Protein AF-A0A7Y0K570-F1 (afdb_monomer_lite)

Radius of gyration: 15.13 Å; chains: 1; bounding box: 33×29×42 Å

InterPro domains:
  IPR015300 DNA-binding pseudobarrel domain superfamily [G3DSA:2.40.330.10] (2-146)
  IPR015300 DNA-binding pseudobarrel domain superfamily [SSF101936] (12-141)
  IPR023372 Restriction endonuclease, type II, EcoRII, N-terminal [PF09217] (21-139)

pLDDT: mean 89.21, std 15.17, range [33.12, 98.69]

Organism: NCBI:txid2729105

Sequence (152 aa):
MQQNESEKLTNAIEAAKSIGRFYCKFISANDVDLTGAHQVGLYIAKQAWNIFFEEKGVKGENKDKYIKVHLDGYYPYESRVIYYGRGTRNEYRITRFWTNSPFEKAEQVGNLIIFMPMDQENFKVYILDTEDEIEKFIDSFSLSLIVLSKLL

Secondary structure (DSSP, 8-state):
-TTTHHHHHHHHHHHHHHH---EEEEPPTTTTT-S--S--SEEE-GGGHHHH-SS---TTSEEEEEEEEE-TTS--EEEEEEEE-STT--EEEEESHHHHSSS-GGGGTT-EEEEEESSSSEEEEEEE-SHHHHHHHHHHTT--HHHHHTT-

Structure (mmCIF, N/CA/C/O backbone):
data_AF-A0A7Y0K570-F1
#
_entry.id   AF-A0A7Y0K570-F1
#
loop_
_atom_site.group_PDB
_atom_site.id
_atom_site.type_symbol
_atom_site.label_atom_id
_atom_site.label_alt_id
_atom_site.label_comp_id
_atom_site.label_asym_id
_atom_site.label_entity_id
_atom_site.label_seq_id
_atom_site.pdbx_PDB_ins_code
_atom_site.Cartn_x
_atom_site.Cartn_y
_atom_site.Cartn_z
_atom_site.occupancy
_atom_site.B_iso_or_equiv
_atom_site.auth_seq_id
_atom_site.auth_comp_id
_atom_site.auth_asym_id
_atom_site.auth_atom_id
_atom_site.pdbx_PDB_model_num
ATOM 1 N N . MET A 1 1 ? -12.408 12.815 21.766 1.00 45.78 1 MET A N 1
ATOM 2 C CA . MET A 1 1 ? -11.329 12.382 20.852 1.00 45.78 1 MET A CA 1
ATOM 3 C C . MET A 1 1 ? -11.108 10.871 20.862 1.00 45.78 1 MET A C 1
ATOM 5 O O . MET A 1 1 ? -10.875 10.340 19.796 1.00 45.78 1 MET A O 1
ATOM 9 N N . GLN A 1 2 ? -11.311 10.161 21.980 1.00 43.31 2 GLN A N 1
ATOM 10 C CA . GLN A 1 2 ? -11.134 8.695 22.068 1.00 43.31 2 GLN A CA 1
ATOM 11 C C . GLN A 1 2 ? -12.145 7.823 21.285 1.00 43.31 2 GLN A C 1
ATOM 13 O O . GLN A 1 2 ? -11.960 6.617 21.186 1.00 43.31 2 GLN A O 1
ATOM 18 N N . GLN A 1 3 ? -13.229 8.389 20.740 1.00 44.31 3 GLN A N 1
ATOM 19 C CA . GLN A 1 3 ? -14.312 7.588 20.147 1.00 44.31 3 GLN A CA 1
ATOM 20 C C . GLN A 1 3 ? -14.020 7.104 18.711 1.00 44.31 3 GLN A C 1
ATOM 22 O O . GLN A 1 3 ? -14.608 6.114 18.297 1.00 44.31 3 GLN A O 1
ATOM 27 N N . ASN A 1 4 ? -13.094 7.747 17.981 1.00 55.22 4 ASN A N 1
ATOM 28 C CA . ASN A 1 4 ? -12.792 7.417 16.575 1.00 55.22 4 ASN A CA 1
ATOM 29 C C . ASN A 1 4 ? -11.617 6.434 16.393 1.00 55.22 4 ASN A C 1
ATOM 31 O O . ASN A 1 4 ? -11.551 5.754 15.372 1.00 55.22 4 ASN A O 1
ATOM 35 N N . GLU A 1 5 ? -10.696 6.344 17.358 1.00 57.09 5 GLU A N 1
ATOM 36 C CA . GLU A 1 5 ? -9.481 5.506 17.270 1.00 57.09 5 GLU A CA 1
ATOM 37 C C . GLU A 1 5 ? -9.845 4.009 17.280 1.00 57.09 5 GLU A C 1
ATOM 39 O O . GLU A 1 5 ? -9.443 3.235 16.415 1.00 57.09 5 GLU A O 1
ATOM 44 N N . SER A 1 6 ? -10.757 3.602 18.169 1.00 71.19 6 SER A N 1
ATOM 45 C CA . SER A 1 6 ? -11.239 2.215 18.199 1.00 71.19 6 SER A CA 1
ATOM 46 C C . SER A 1 6 ? -12.036 1.823 16.946 1.00 71.19 6 SER A C 1
ATOM 48 O O . SER A 1 6 ? -12.072 0.641 16.595 1.00 71.19 6 SER A O 1
ATOM 50 N N . GLU A 1 7 ? -12.694 2.775 16.278 1.00 89.38 7 GLU A N 1
ATOM 51 C CA . GLU A 1 7 ? -13.550 2.494 15.120 1.00 89.38 7 GLU A CA 1
ATOM 52 C C . GLU A 1 7 ? -12.715 2.202 13.868 1.00 89.38 7 GLU A C 1
ATOM 54 O O . GLU A 1 7 ? -12.964 1.208 13.186 1.00 89.38 7 GLU A O 1
ATOM 59 N N . LYS A 1 8 ? -11.664 2.995 13.611 1.00 93.62 8 LYS A N 1
ATOM 60 C CA . LYS A 1 8 ? -10.747 2.796 12.475 1.00 93.62 8 LYS A CA 1
ATOM 61 C C . LYS A 1 8 ? -10.127 1.396 12.484 1.00 93.62 8 LYS A C 1
ATOM 63 O O . LYS A 1 8 ? -10.162 0.704 11.465 1.00 93.62 8 LYS A O 1
ATOM 68 N N . LEU A 1 9 ? -9.602 0.964 13.633 1.00 95.88 9 LEU A N 1
ATOM 69 C CA . LEU A 1 9 ? -9.038 -0.377 13.807 1.00 95.88 9 LEU A CA 1
ATOM 70 C C . LEU A 1 9 ? -10.088 -1.474 13.607 1.00 95.88 9 LEU A C 1
ATOM 72 O O . LEU A 1 9 ? -9.836 -2.441 12.886 1.00 95.88 9 LEU A O 1
ATOM 76 N N . THR A 1 10 ? -11.256 -1.326 14.236 1.00 95.69 10 THR A N 1
ATOM 77 C CA . THR A 1 10 ? -12.342 -2.312 14.138 1.00 95.69 10 THR A CA 1
ATOM 78 C C . THR A 1 10 ? -12.768 -2.488 12.683 1.00 95.69 10 THR A C 1
ATOM 80 O O . THR A 1 10 ? -12.757 -3.610 12.174 1.00 95.69 10 THR A O 1
ATOM 83 N N . ASN A 1 11 ? -13.007 -1.383 11.973 1.00 96.31 11 ASN A N 1
ATOM 84 C CA . ASN A 1 11 ? -13.376 -1.390 10.560 1.00 96.31 11 ASN A CA 1
ATOM 85 C C . ASN A 1 11 ? -12.280 -2.012 9.685 1.00 96.31 11 ASN A C 1
ATOM 87 O O . ASN A 1 11 ? -12.584 -2.798 8.788 1.00 96.31 11 ASN A O 1
ATOM 91 N N . ALA A 1 12 ? -11.002 -1.722 9.957 1.00 96.56 12 ALA A N 1
ATOM 92 C CA . ALA A 1 12 ? -9.890 -2.332 9.234 1.00 96.56 12 ALA A CA 1
ATOM 93 C C . ALA A 1 12 ? -9.844 -3.859 9.428 1.00 96.56 12 ALA A C 1
ATOM 95 O O . ALA A 1 12 ? -9.672 -4.601 8.458 1.00 96.56 12 ALA A O 1
ATOM 96 N N . ILE A 1 13 ? -10.025 -4.351 10.658 1.00 96.12 13 ILE A N 1
ATOM 97 C CA . ILE A 1 13 ? -10.039 -5.791 10.957 1.00 96.12 13 ILE A CA 1
ATOM 98 C C . ILE A 1 13 ? -11.238 -6.472 10.287 1.00 96.12 13 ILE A C 1
ATOM 100 O O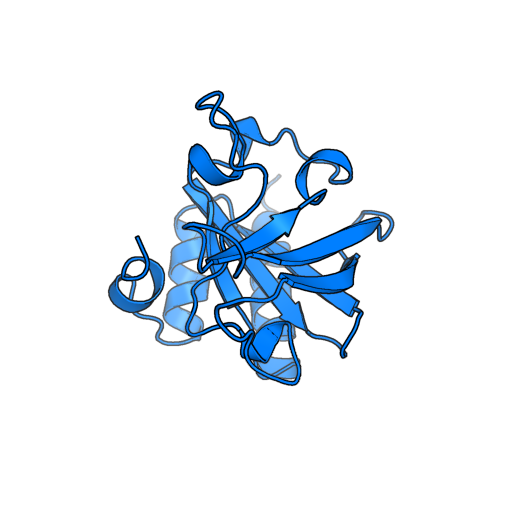 . ILE A 1 13 ? -11.081 -7.531 9.674 1.00 96.12 13 ILE A O 1
ATOM 104 N N . GLU A 1 14 ? -12.430 -5.886 10.384 1.00 96.19 14 GLU A N 1
ATOM 105 C CA . GLU A 1 14 ? -13.647 -6.432 9.777 1.00 96.19 14 GLU A CA 1
ATOM 106 C C . GLU A 1 14 ? -13.561 -6.459 8.248 1.00 96.19 14 GLU A C 1
ATOM 108 O O . GLU A 1 14 ? -13.846 -7.491 7.633 1.00 96.19 14 GLU A O 1
ATOM 113 N N . ALA A 1 15 ? -13.085 -5.374 7.632 1.00 95.75 15 ALA A N 1
ATOM 114 C CA . ALA A 1 15 ? -12.872 -5.303 6.191 1.00 95.75 15 ALA A CA 1
ATOM 115 C C . ALA A 1 15 ? -11.849 -6.346 5.722 1.00 95.75 15 ALA A C 1
ATOM 117 O O . ALA A 1 15 ? -12.107 -7.071 4.760 1.00 95.75 15 ALA A O 1
ATOM 118 N N . ALA A 1 16 ? -10.723 -6.489 6.428 1.00 94.69 16 ALA A N 1
ATOM 119 C CA . ALA A 1 16 ? -9.702 -7.481 6.100 1.00 94.69 16 ALA A CA 1
ATOM 120 C C . ALA A 1 16 ? -10.225 -8.922 6.218 1.00 94.69 16 ALA A C 1
ATOM 122 O O . ALA A 1 16 ? -9.941 -9.744 5.345 1.00 94.69 16 ALA A O 1
ATOM 123 N N . LYS A 1 17 ? -11.025 -9.227 7.250 1.00 93.88 17 LYS A N 1
ATOM 124 C CA . LYS A 1 17 ? -11.678 -10.539 7.411 1.00 93.88 17 LYS A CA 1
ATOM 125 C C . LYS A 1 17 ? -12.686 -10.819 6.297 1.00 93.88 17 LYS A C 1
ATOM 127 O O . LYS A 1 17 ? -12.696 -11.923 5.764 1.00 93.88 17 LYS A O 1
ATOM 132 N N . SER A 1 18 ? -13.503 -9.829 5.941 1.00 94.69 18 SER A N 1
ATOM 133 C CA . SER A 1 18 ? -14.534 -9.949 4.903 1.00 94.69 18 SER A CA 1
ATOM 134 C C . SER A 1 18 ? -13.934 -10.137 3.504 1.00 94.69 18 SER A C 1
ATOM 136 O O . SER A 1 18 ? -14.346 -11.024 2.760 1.00 94.69 18 SER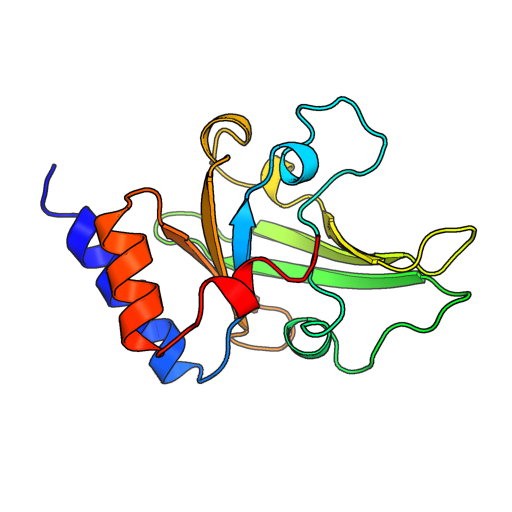 A O 1
ATOM 138 N N . ILE A 1 19 ? -12.910 -9.349 3.160 1.00 93.38 19 ILE A N 1
ATOM 139 C CA . ILE A 1 19 ? -12.218 -9.425 1.863 1.00 93.38 19 ILE A CA 1
ATOM 140 C C . ILE A 1 19 ? -11.326 -10.677 1.777 1.00 93.38 19 ILE A C 1
ATOM 142 O O . ILE A 1 19 ? -11.091 -11.210 0.691 1.00 93.38 19 ILE A O 1
ATOM 146 N N . GLY A 1 20 ? -10.800 -11.152 2.910 1.00 90.88 20 GLY A N 1
ATOM 147 C CA . GLY A 1 20 ? -10.004 -12.380 3.012 1.00 90.88 20 GLY A CA 1
ATOM 148 C C . GLY A 1 20 ? -8.562 -12.266 2.501 1.00 90.88 20 GLY A C 1
ATOM 149 O O . GLY A 1 20 ? -7.800 -13.227 2.590 1.00 90.88 20 GLY A O 1
ATOM 150 N N . ARG A 1 21 ? -8.158 -11.105 1.972 1.00 91.38 21 ARG A N 1
ATOM 151 C CA . ARG A 1 21 ? -6.782 -10.820 1.539 1.00 91.38 21 ARG A CA 1
ATOM 152 C C . ARG A 1 21 ? -6.470 -9.330 1.625 1.00 91.38 21 ARG A C 1
ATOM 154 O O . ARG A 1 21 ? -7.327 -8.498 1.350 1.00 91.38 21 ARG A O 1
ATOM 161 N N . PHE A 1 22 ? -5.227 -8.994 1.949 1.00 95.94 22 PHE A N 1
ATOM 162 C CA . PHE A 1 22 ? -4.746 -7.614 2.005 1.00 95.94 22 PHE A CA 1
ATOM 163 C C . PHE A 1 22 ? -3.222 -7.558 1.848 1.00 95.94 22 PHE A C 1
ATOM 165 O O . PHE A 1 22 ? -2.527 -8.566 1.977 1.00 95.94 22 PHE A O 1
ATOM 172 N N . TYR A 1 23 ? -2.704 -6.366 1.569 1.00 95.88 23 TYR A N 1
ATOM 173 C CA . TYR A 1 23 ? -1.287 -6.031 1.646 1.00 95.88 23 TYR A CA 1
ATOM 174 C C . TYR A 1 23 ? -1.100 -4.931 2.682 1.00 95.88 23 TYR A C 1
ATOM 176 O O . TYR A 1 23 ? -1.771 -3.909 2.595 1.00 95.88 23 TYR A O 1
ATOM 184 N N . CYS A 1 24 ? -0.178 -5.093 3.625 1.00 96.12 24 CYS A N 1
ATOM 185 C CA . CYS A 1 24 ? 0.203 -4.012 4.523 1.00 96.12 24 CYS A CA 1
ATOM 186 C C . CYS A 1 24 ? 1.718 -3.841 4.596 1.00 96.12 24 CYS A C 1
ATOM 188 O O . CYS A 1 24 ? 2.486 -4.767 4.322 1.00 96.12 24 CYS A O 1
ATOM 190 N N . LYS A 1 25 ? 2.140 -2.621 4.926 1.00 95.31 25 LYS A N 1
ATOM 191 C CA . LYS A 1 25 ? 3.540 -2.274 5.164 1.00 95.31 25 LYS A CA 1
ATOM 192 C C . LYS A 1 25 ? 3.641 -1.051 6.066 1.00 95.31 25 LYS A C 1
ATOM 194 O O . LYS A 1 25 ? 2.735 -0.221 6.089 1.00 95.31 25 LYS A O 1
ATOM 199 N N . PHE A 1 26 ? 4.784 -0.899 6.720 1.00 95.94 26 PHE A N 1
ATOM 200 C CA . PHE A 1 26 ? 5.163 0.378 7.316 1.00 95.94 26 PHE A CA 1
ATOM 201 C C . PHE A 1 26 ? 5.600 1.357 6.229 1.00 95.94 26 PHE A C 1
ATOM 203 O O . PHE A 1 26 ? 6.339 0.990 5.309 1.00 95.94 26 PHE A O 1
ATOM 210 N N . ILE A 1 27 ? 5.141 2.599 6.326 1.00 95.50 27 ILE A N 1
ATOM 211 C CA . ILE A 1 27 ? 5.527 3.667 5.406 1.00 95.50 27 ILE A CA 1
ATOM 212 C C . ILE A 1 27 ? 6.943 4.134 5.755 1.00 95.50 27 ILE A C 1
ATOM 214 O O . ILE A 1 27 ? 7.220 4.562 6.873 1.00 95.50 27 ILE A O 1
ATOM 218 N N . SER A 1 28 ? 7.851 4.061 4.785 1.00 93.19 28 SER A N 1
ATOM 219 C CA . SER A 1 28 ? 9.238 4.517 4.922 1.00 93.19 28 SER A CA 1
ATOM 220 C C . SER A 1 28 ? 9.424 5.950 4.413 1.00 93.19 28 SER A C 1
ATOM 222 O O . SER A 1 28 ? 8.648 6.436 3.592 1.00 93.19 28 SER A O 1
ATOM 224 N N . ALA A 1 29 ? 10.523 6.602 4.801 1.00 91.31 29 ALA A N 1
ATOM 225 C CA . ALA A 1 29 ? 10.893 7.924 4.279 1.00 91.31 29 ALA A CA 1
ATOM 226 C C . ALA A 1 29 ? 11.038 7.962 2.739 1.00 91.31 29 ALA A C 1
ATOM 228 O O . ALA A 1 29 ? 10.769 8.986 2.110 1.00 91.31 29 ALA A O 1
ATOM 229 N N . ASN A 1 30 ? 11.423 6.840 2.116 1.00 89.12 30 ASN A N 1
ATOM 230 C CA . ASN A 1 30 ? 11.512 6.721 0.657 1.00 89.12 30 ASN A CA 1
ATOM 231 C C . ASN A 1 30 ? 10.135 6.659 -0.011 1.00 89.12 30 ASN A C 1
ATOM 233 O O . ASN A 1 30 ? 9.982 7.112 -1.141 1.00 89.12 30 ASN A O 1
ATOM 237 N N . ASP A 1 31 ? 9.126 6.112 0.669 1.00 92.81 31 ASP A N 1
ATOM 238 C CA . ASP A 1 31 ? 7.777 6.012 0.109 1.00 92.81 31 ASP A CA 1
ATOM 239 C C . ASP A 1 31 ? 7.107 7.377 -0.038 1.00 92.81 31 ASP A C 1
ATOM 241 O O . ASP A 1 31 ? 6.288 7.572 -0.938 1.00 92.81 31 ASP A O 1
ATOM 245 N N . VAL A 1 32 ? 7.451 8.308 0.851 1.00 91.31 32 VAL A N 1
ATOM 246 C CA . VAL A 1 32 ? 6.909 9.672 0.909 1.00 91.31 32 VAL A CA 1
ATOM 247 C C . VAL A 1 32 ? 7.815 10.689 0.210 1.00 91.31 32 VAL A C 1
ATOM 249 O O . VAL A 1 32 ? 7.535 11.886 0.234 1.00 91.31 32 VAL A O 1
ATOM 252 N N . ASP A 1 33 ? 8.871 10.226 -0.467 1.00 83.56 33 ASP A N 1
ATOM 253 C CA . ASP A 1 33 ? 9.782 11.066 -1.252 1.00 83.56 33 ASP A CA 1
ATOM 254 C C . ASP A 1 33 ? 10.397 12.218 -0.428 1.00 83.56 33 ASP A C 1
ATOM 256 O O . ASP A 1 33 ? 10.503 13.355 -0.882 1.00 83.56 33 ASP A O 1
ATOM 260 N N . LEU A 1 34 ? 10.757 11.939 0.833 1.00 66.38 34 LEU A N 1
ATOM 261 C CA . LEU A 1 34 ? 11.483 12.890 1.689 1.00 66.38 34 LEU A CA 1
ATOM 262 C C . LEU A 1 34 ? 12.992 12.900 1.405 1.00 66.38 34 LEU A C 1
ATOM 264 O O . LEU A 1 34 ? 13.702 13.794 1.854 1.00 66.38 34 LEU A O 1
ATOM 268 N N . THR A 1 35 ? 13.495 11.913 0.662 1.00 62.50 35 THR A N 1
ATOM 269 C CA . THR A 1 35 ? 14.927 11.744 0.380 1.00 62.50 35 THR A CA 1
ATOM 270 C C . THR A 1 35 ? 15.376 12.410 -0.925 1.00 62.50 35 THR A C 1
ATOM 272 O O . THR A 1 35 ? 16.562 12.365 -1.246 1.00 62.50 35 THR A O 1
ATOM 275 N N . GLY A 1 36 ? 14.458 13.030 -1.683 1.00 57.47 36 GLY A N 1
ATOM 276 C CA . GLY A 1 36 ? 14.750 13.660 -2.980 1.00 57.47 36 GLY A CA 1
ATOM 277 C C . GLY A 1 36 ? 15.198 12.666 -4.059 1.00 57.47 36 GLY A C 1
ATOM 278 O O . GLY A 1 36 ? 15.792 13.051 -5.068 1.00 57.47 36 GLY A O 1
ATOM 279 N N . ALA A 1 37 ? 14.963 11.371 -3.837 1.00 58.22 37 ALA A N 1
ATOM 280 C CA . ALA A 1 37 ? 15.319 10.321 -4.771 1.00 58.22 37 ALA A CA 1
ATOM 281 C C . ALA A 1 37 ? 14.316 10.279 -5.934 1.00 58.22 37 ALA A C 1
ATOM 283 O O . ALA A 1 37 ? 13.116 10.427 -5.759 1.00 58.22 37 ALA A O 1
ATOM 284 N N . HIS A 1 38 ? 14.779 9.936 -7.138 1.00 58.62 38 HIS A N 1
ATOM 285 C CA . HIS A 1 38 ? 13.936 9.794 -8.341 1.00 58.62 38 HIS A CA 1
ATOM 286 C C . HIS A 1 38 ? 12.857 8.685 -8.239 1.00 58.62 38 HIS A C 1
ATOM 288 O O . HIS A 1 38 ? 12.133 8.399 -9.197 1.00 58.62 38 HIS A O 1
ATOM 294 N N . GLN A 1 39 ? 12.786 7.991 -7.105 1.00 64.00 39 GLN A N 1
ATOM 295 C CA . GLN A 1 39 ? 11.918 6.859 -6.844 1.00 64.00 39 GLN A CA 1
ATOM 296 C C . GLN A 1 39 ? 10.657 7.309 -6.097 1.00 64.00 39 GLN A C 1
ATOM 298 O O . GLN A 1 39 ? 10.529 7.124 -4.893 1.00 64.00 39 GLN A O 1
ATOM 303 N N . VAL A 1 40 ? 9.703 7.864 -6.843 1.00 76.44 40 VAL A N 1
ATOM 304 C CA . VAL A 1 40 ? 8.446 8.379 -6.284 1.00 76.44 40 VAL A CA 1
ATOM 305 C C . VAL A 1 40 ? 7.449 7.244 -6.017 1.00 76.44 40 VAL A C 1
ATOM 307 O O . VAL A 1 40 ? 7.233 6.381 -6.873 1.00 76.44 40 VAL A O 1
ATOM 310 N N . GLY A 1 41 ? 6.793 7.284 -4.855 1.00 89.75 41 GLY A N 1
ATOM 311 C CA . GLY A 1 41 ? 5.627 6.463 -4.518 1.00 89.75 41 GLY A CA 1
ATOM 312 C C . GLY A 1 41 ? 5.925 5.243 -3.648 1.00 89.75 41 GLY A C 1
ATOM 313 O O . GLY A 1 41 ? 7.070 4.803 -3.534 1.00 89.75 41 GLY A O 1
ATOM 314 N N . LEU A 1 42 ? 4.858 4.680 -3.078 1.00 95.06 42 LEU A N 1
ATOM 315 C CA . LEU A 1 42 ? 4.895 3.537 -2.167 1.00 95.06 42 LEU A CA 1
ATOM 316 C C . LEU A 1 42 ? 5.501 2.313 -2.856 1.00 95.06 42 LEU A C 1
ATOM 318 O O . LEU A 1 42 ? 4.954 1.832 -3.847 1.00 95.06 42 LEU A O 1
ATOM 322 N N . TYR A 1 43 ? 6.594 1.776 -2.325 1.00 95.19 43 TYR A N 1
ATOM 323 C CA . TYR A 1 43 ? 7.137 0.489 -2.747 1.00 95.19 43 TYR A CA 1
ATOM 324 C C . TYR A 1 43 ? 6.184 -0.648 -2.375 1.00 95.19 43 TYR A C 1
ATOM 326 O O . TYR A 1 43 ? 5.721 -0.718 -1.233 1.00 95.19 43 TYR A O 1
ATOM 334 N N . ILE A 1 44 ? 5.962 -1.559 -3.323 1.00 95.31 44 ILE A N 1
ATOM 335 C CA . ILE A 1 44 ? 5.260 -2.820 -3.104 1.00 95.31 44 ILE A CA 1
ATOM 336 C C . ILE A 1 44 ? 6.278 -3.962 -3.095 1.00 95.31 44 ILE A C 1
ATOM 338 O O . ILE A 1 44 ? 7.007 -4.205 -4.061 1.00 95.31 44 ILE A O 1
ATOM 342 N N . ALA A 1 45 ? 6.240 -4.717 -2.004 1.00 93.44 45 ALA A N 1
ATOM 343 C CA . ALA A 1 45 ? 6.816 -6.044 -1.864 1.00 93.44 45 ALA A CA 1
ATOM 344 C C . ALA A 1 45 ? 6.650 -6.902 -3.135 1.00 93.44 45 ALA A C 1
ATOM 346 O O . ALA A 1 45 ? 5.530 -7.242 -3.508 1.00 93.44 45 ALA A O 1
ATOM 347 N N . LYS A 1 46 ? 7.748 -7.354 -3.764 1.00 92.00 46 LYS A N 1
ATOM 348 C CA . LYS A 1 46 ? 7.677 -8.207 -4.975 1.00 92.00 46 LYS A CA 1
ATOM 349 C C . LYS A 1 46 ? 6.787 -9.436 -4.835 1.00 92.00 46 LYS A C 1
ATOM 351 O O . LYS A 1 46 ? 6.254 -9.894 -5.837 1.00 92.00 46 LYS A O 1
ATOM 356 N N . GLN A 1 47 ? 6.688 -10.004 -3.635 1.00 91.50 47 GLN A N 1
ATOM 357 C CA . GLN A 1 47 ? 5.868 -11.186 -3.360 1.00 91.50 47 GLN A CA 1
ATOM 358 C C . GLN A 1 47 ? 4.366 -10.862 -3.325 1.00 91.50 47 GLN A C 1
ATOM 360 O O . GLN A 1 47 ? 3.567 -11.739 -3.616 1.00 91.50 47 GLN A O 1
ATOM 365 N N . ALA A 1 48 ? 3.995 -9.605 -3.064 1.00 94.19 48 ALA A N 1
ATOM 366 C CA . ALA A 1 48 ? 2.613 -9.131 -2.981 1.00 94.19 48 ALA A CA 1
ATOM 367 C C . ALA A 1 48 ? 2.039 -8.674 -4.336 1.00 94.19 48 ALA A C 1
ATOM 369 O O . ALA A 1 48 ? 0.998 -8.018 -4.384 1.00 94.19 48 ALA A O 1
ATOM 370 N N . TRP A 1 49 ? 2.706 -8.988 -5.455 1.00 95.25 49 TRP A N 1
ATOM 371 C CA . TRP A 1 49 ? 2.278 -8.556 -6.790 1.00 95.25 49 TRP A CA 1
ATOM 372 C C . TRP A 1 49 ? 0.835 -8.976 -7.107 1.00 95.25 49 TRP A C 1
ATOM 374 O O . TRP A 1 49 ? 0.108 -8.209 -7.726 1.00 95.25 49 TRP A O 1
ATOM 384 N N . ASN A 1 50 ? 0.411 -10.153 -6.639 1.00 95.12 50 ASN A N 1
ATOM 385 C CA . ASN A 1 50 ? -0.898 -10.761 -6.900 1.00 95.12 50 ASN A CA 1
ATOM 386 C C . ASN A 1 50 ? -2.059 -10.080 -6.157 1.00 95.12 50 ASN A C 1
ATOM 388 O O . ASN A 1 50 ? -3.227 -10.345 -6.445 1.00 95.12 50 ASN A O 1
ATOM 392 N N . ILE A 1 51 ? -1.758 -9.197 -5.201 1.00 95.88 51 ILE A N 1
ATOM 393 C CA . ILE A 1 51 ? -2.763 -8.310 -4.609 1.00 95.88 51 ILE A CA 1
ATOM 394 C C . ILE A 1 51 ? -3.183 -7.244 -5.624 1.00 95.88 51 ILE A C 1
ATOM 396 O O . ILE A 1 51 ? -4.354 -6.881 -5.676 1.00 95.88 51 ILE A O 1
ATOM 400 N N . PHE A 1 52 ? -2.251 -6.788 -6.467 1.00 96.56 52 PHE A N 1
ATOM 401 C CA . PHE A 1 52 ? -2.465 -5.658 -7.368 1.00 96.56 52 PHE A CA 1
ATOM 402 C C . PHE A 1 52 ? -2.519 -6.030 -8.852 1.00 96.56 52 PHE A C 1
ATOM 404 O O . PHE A 1 52 ? -3.093 -5.281 -9.632 1.00 96.56 52 PHE A O 1
ATOM 411 N N . PHE A 1 53 ? -1.955 -7.155 -9.278 1.00 95.88 53 PHE A N 1
ATOM 412 C CA . PHE A 1 53 ? -1.911 -7.577 -10.679 1.00 95.88 53 PHE A CA 1
ATOM 413 C C . PHE A 1 53 ? -2.413 -9.009 -10.836 1.00 95.88 53 PHE A C 1
ATOM 415 O O . PHE A 1 53 ? -2.198 -9.843 -9.963 1.00 95.88 53 PHE A O 1
ATOM 422 N N . GLU A 1 54 ? -3.030 -9.299 -11.981 1.00 95.12 54 GLU A N 1
ATOM 423 C CA . GLU A 1 54 ? -3.431 -10.664 -12.355 1.00 95.12 54 GLU A CA 1
ATOM 424 C C . GLU A 1 54 ? -2.237 -11.542 -12.718 1.00 95.12 54 GLU A C 1
ATOM 426 O O . GLU A 1 54 ? -2.208 -12.729 -12.406 1.00 95.12 54 GLU A O 1
ATOM 431 N N . GLU A 1 55 ? -1.208 -10.941 -13.314 1.00 95.88 55 GLU A N 1
ATOM 432 C CA . GLU A 1 55 ? 0.028 -11.638 -13.652 1.00 95.88 55 GLU A CA 1
ATOM 433 C C . GLU A 1 55 ? 1.226 -10.829 -13.182 1.00 95.88 55 GLU A C 1
ATOM 435 O O . GLU A 1 55 ? 1.254 -9.594 -13.290 1.00 95.88 55 GLU A O 1
ATOM 440 N N . LYS A 1 56 ? 2.241 -11.558 -12.730 1.00 96.31 56 LYS A N 1
ATOM 441 C CA . LYS A 1 56 ? 3.519 -11.015 -12.295 1.00 96.31 56 LYS A CA 1
ATOM 442 C C . LYS A 1 56 ? 4.192 -10.260 -13.443 1.00 96.31 56 LYS A C 1
ATOM 444 O O . LYS A 1 56 ? 4.297 -10.770 -14.550 1.00 96.31 56 LYS A O 1
ATOM 449 N N . GLY A 1 57 ? 4.700 -9.070 -13.154 1.00 96.50 57 GLY A N 1
ATOM 450 C CA . GLY A 1 57 ? 5.541 -8.303 -14.065 1.00 96.50 57 GLY A CA 1
ATOM 451 C C . GLY A 1 57 ? 6.825 -9.044 -14.449 1.00 96.50 57 GLY A C 1
ATOM 452 O O . GLY A 1 57 ? 7.445 -9.726 -13.621 1.00 96.50 57 GLY A O 1
ATOM 453 N N . VAL A 1 58 ? 7.221 -8.883 -15.712 1.00 96.56 58 VAL A N 1
ATOM 454 C CA . VAL A 1 58 ? 8.363 -9.565 -16.327 1.00 96.56 58 VAL A CA 1
ATOM 455 C C . VAL A 1 58 ? 9.513 -8.583 -16.544 1.00 96.56 58 VAL A C 1
ATOM 457 O O . VAL A 1 58 ? 9.349 -7.506 -17.115 1.00 96.56 58 VAL A O 1
ATOM 460 N N . LYS A 1 59 ? 10.721 -8.940 -16.093 1.00 97.00 59 LYS A N 1
ATOM 461 C CA . LYS A 1 59 ? 11.910 -8.102 -16.300 1.00 97.00 59 LYS A CA 1
ATOM 462 C C . LYS A 1 59 ? 12.113 -7.859 -17.803 1.00 97.00 59 LYS A C 1
ATOM 464 O O . LYS A 1 59 ? 12.164 -8.808 -18.573 1.00 97.00 59 LYS A O 1
ATOM 469 N N . GLY A 1 60 ? 12.278 -6.595 -18.191 1.00 97.00 60 GLY A N 1
ATOM 470 C CA . GLY A 1 60 ? 12.353 -6.161 -19.592 1.00 97.00 60 GLY A CA 1
ATOM 471 C C . GLY A 1 60 ? 11.179 -5.278 -20.020 1.00 97.00 60 GLY A C 1
ATOM 472 O O . GLY A 1 60 ? 11.330 -4.467 -20.934 1.00 97.00 60 GLY A O 1
ATOM 473 N N . GLU A 1 61 ? 10.053 -5.331 -19.308 1.00 96.31 61 GLU A N 1
ATOM 474 C CA . GLU A 1 61 ? 8.865 -4.523 -19.596 1.00 96.31 61 GLU A CA 1
ATOM 475 C C . GLU A 1 61 ? 8.368 -3.747 -18.373 1.00 96.31 61 GLU A C 1
ATOM 477 O O . GLU A 1 61 ? 8.695 -4.053 -17.228 1.00 96.31 61 GLU A O 1
ATOM 482 N N . ASN A 1 62 ? 7.599 -2.690 -18.631 1.00 97.12 62 ASN A N 1
ATOM 483 C CA . ASN A 1 62 ? 6.808 -2.042 -17.593 1.00 97.12 62 ASN A CA 1
ATOM 484 C C . ASN A 1 62 ? 5.372 -2.549 -17.722 1.00 97.12 62 ASN A C 1
ATOM 486 O O . ASN A 1 62 ? 4.896 -2.728 -18.841 1.00 97.12 62 ASN A O 1
ATOM 490 N N . LYS A 1 63 ? 4.691 -2.723 -16.591 1.00 97.31 63 LYS A N 1
ATOM 491 C CA . LYS A 1 63 ? 3.269 -3.083 -16.531 1.00 97.31 63 LYS A CA 1
ATOM 492 C C . LYS A 1 63 ? 2.598 -2.166 -15.528 1.00 97.31 63 LYS A C 1
ATOM 494 O O . LYS A 1 63 ? 3.107 -2.021 -14.422 1.00 97.31 63 LYS A O 1
ATOM 499 N N . ASP A 1 64 ? 1.490 -1.542 -15.881 1.00 97.56 64 ASP A N 1
ATOM 500 C CA . ASP A 1 64 ? 0.789 -0.650 -14.968 1.00 97.56 64 ASP A CA 1
ATOM 501 C C . ASP A 1 64 ? -0.717 -0.686 -15.164 1.00 97.56 64 ASP A C 1
ATOM 503 O O . ASP A 1 64 ? -1.216 -1.130 -16.194 1.00 97.56 64 ASP A O 1
ATOM 507 N N . LYS A 1 65 ? -1.422 -0.236 -14.132 1.00 97.56 65 LYS A N 1
ATOM 508 C CA . LYS A 1 65 ? -2.861 -0.016 -14.153 1.00 97.56 65 LYS A CA 1
ATOM 509 C C . LYS A 1 65 ? -3.239 1.068 -13.153 1.00 97.56 65 LYS A C 1
ATOM 511 O O . LYS A 1 65 ? -2.478 1.375 -12.227 1.00 97.56 65 LYS A O 1
ATOM 516 N N . TYR A 1 66 ? -4.431 1.612 -13.323 1.00 98.12 66 TYR A N 1
ATOM 517 C CA . TYR A 1 66 ? -5.022 2.531 -12.366 1.00 98.12 66 TYR A CA 1
ATOM 518 C C . TYR A 1 66 ? -5.890 1.773 -11.367 1.00 98.12 66 TYR A C 1
ATOM 520 O O . TYR A 1 66 ? -6.510 0.767 -11.703 1.00 98.12 66 TYR A O 1
ATOM 528 N N . ILE A 1 67 ? -5.869 2.236 -10.121 1.00 98.31 67 ILE A N 1
ATOM 529 C CA . ILE A 1 67 ? -6.745 1.759 -9.056 1.00 98.31 67 ILE A CA 1
ATOM 530 C C . ILE A 1 67 ? -7.433 2.953 -8.410 1.00 98.31 67 ILE A C 1
ATOM 532 O O . ILE A 1 67 ? -6.857 4.039 -8.309 1.00 98.31 67 ILE A O 1
ATOM 536 N N . LYS A 1 68 ? -8.645 2.739 -7.921 1.00 98.69 68 LYS A N 1
ATOM 537 C CA . LYS A 1 68 ? -9.377 3.681 -7.092 1.00 98.69 68 LYS A CA 1
ATOM 538 C C . LYS A 1 68 ? -9.153 3.339 -5.623 1.00 98.69 68 LYS A C 1
ATOM 540 O O . LYS A 1 68 ? -9.420 2.222 -5.182 1.00 98.69 68 LYS A O 1
ATOM 545 N N . VAL A 1 69 ? -8.645 4.310 -4.878 1.00 98.69 69 VAL A N 1
ATOM 546 C CA . VAL A 1 69 ? -8.392 4.234 -3.441 1.00 98.69 69 VAL A CA 1
ATOM 547 C C . VAL A 1 69 ? -9.605 4.776 -2.698 1.00 98.69 69 VAL A C 1
ATOM 549 O O . VAL A 1 69 ? -10.039 5.898 -2.950 1.00 98.69 69 VAL A O 1
ATOM 552 N N . HIS A 1 70 ? -10.133 3.977 -1.775 1.00 98.50 70 HIS A N 1
ATOM 553 C CA . HIS A 1 70 ? -11.260 4.314 -0.911 1.00 98.50 70 HIS A CA 1
ATOM 554 C C . HIS A 1 70 ? -10.763 4.451 0.531 1.00 98.50 70 HIS A C 1
ATOM 556 O O . HIS A 1 70 ? -10.359 3.459 1.138 1.00 98.50 70 HIS A O 1
ATOM 562 N N . LEU A 1 71 ? -10.808 5.669 1.071 1.00 97.00 71 LEU A N 1
ATOM 563 C CA . LEU A 1 71 ? -10.516 5.985 2.475 1.00 97.00 71 LEU A CA 1
ATOM 564 C C . LEU A 1 71 ? -11.819 6.354 3.192 1.00 97.00 71 LEU A C 1
ATOM 566 O O . LEU A 1 71 ? -12.699 6.969 2.589 1.00 97.00 71 LEU A O 1
ATOM 570 N N . ASP A 1 72 ? -11.946 6.003 4.470 1.00 93.12 72 ASP A N 1
ATOM 571 C CA . ASP A 1 72 ? -13.110 6.406 5.267 1.00 93.12 72 ASP A CA 1
ATOM 572 C C . ASP A 1 72 ? -13.187 7.928 5.412 1.00 93.12 72 ASP A C 1
ATOM 574 O O . ASP A 1 72 ? -12.200 8.582 5.730 1.00 93.12 72 ASP A O 1
ATOM 578 N N . GLY A 1 73 ? -14.370 8.492 5.156 1.00 93.38 73 GLY A N 1
ATOM 579 C CA . GLY A 1 73 ? -14.616 9.933 5.262 1.00 93.38 73 GLY A CA 1
ATOM 580 C C . GLY A 1 73 ? -14.115 10.786 4.088 1.00 93.38 73 GLY A C 1
ATOM 581 O O . GLY A 1 73 ? -14.320 11.997 4.112 1.00 93.38 73 GLY A O 1
ATOM 582 N N . TYR A 1 74 ? -13.518 10.194 3.045 1.00 96.75 74 TYR A N 1
ATOM 583 C CA . TYR A 1 74 ? -12.995 10.933 1.888 1.00 96.75 74 TYR A CA 1
ATOM 584 C C . TYR A 1 74 ? -13.570 10.439 0.561 1.00 96.75 74 TYR A C 1
ATOM 586 O O . TYR A 1 74 ? -13.950 9.277 0.408 1.00 96.75 74 TYR A O 1
ATOM 594 N N . TYR A 1 75 ? -13.603 11.330 -0.434 1.00 97.06 75 TYR A N 1
ATOM 595 C CA . TYR A 1 75 ? -13.976 10.944 -1.791 1.00 97.06 75 TYR A CA 1
ATOM 596 C C . TYR A 1 75 ? -12.898 10.028 -2.401 1.00 97.06 75 TYR A C 1
ATOM 598 O O . TYR A 1 75 ? -11.707 10.329 -2.266 1.00 97.06 75 TYR A O 1
ATOM 606 N N . PRO A 1 76 ? -13.275 8.935 -3.092 1.00 98.00 76 PRO A N 1
ATOM 607 C CA . PRO A 1 76 ? -12.299 8.042 -3.699 1.00 98.00 76 PRO A CA 1
ATOM 608 C C . PRO A 1 76 ? -11.456 8.733 -4.773 1.00 98.00 76 PRO A C 1
ATOM 610 O O . PRO A 1 76 ? -11.977 9.483 -5.600 1.00 98.00 76 PRO A O 1
ATOM 613 N N . TYR A 1 77 ? -10.165 8.416 -4.827 1.00 98.44 77 TYR A N 1
ATOM 614 C CA . TYR A 1 77 ? -9.231 9.005 -5.789 1.00 98.44 77 TYR A CA 1
ATOM 615 C C . TYR A 1 77 ? -8.418 7.944 -6.525 1.00 98.44 77 TYR A C 1
ATOM 617 O O . TYR A 1 77 ? -8.305 6.798 -6.096 1.00 98.44 77 TYR A O 1
ATOM 625 N N . GLU A 1 78 ? -7.847 8.323 -7.663 1.00 98.31 78 GLU A N 1
ATOM 626 C CA . GLU A 1 78 ? -7.066 7.410 -8.492 1.00 98.31 78 GLU A CA 1
ATOM 627 C C . GLU A 1 78 ? -5.595 7.365 -8.054 1.00 98.31 78 GLU A C 1
ATOM 629 O O . GLU A 1 78 ? -4.969 8.390 -7.783 1.00 98.31 78 GLU A O 1
ATOM 634 N N . SER A 1 79 ? -5.018 6.168 -8.029 1.00 98.00 79 SER A N 1
ATOM 635 C CA . SER A 1 79 ? -3.579 5.920 -7.923 1.00 98.00 79 SER A CA 1
ATOM 636 C C . SER A 1 79 ? -3.126 5.014 -9.064 1.00 98.00 79 SER A C 1
ATOM 638 O O . SER A 1 79 ? -3.921 4.281 -9.646 1.00 98.00 79 SER A O 1
ATOM 640 N N . ARG A 1 80 ? -1.832 5.034 -9.389 1.00 97.69 80 ARG A N 1
ATOM 641 C CA . ARG A 1 80 ? -1.263 4.175 -10.436 1.00 97.69 80 ARG A CA 1
ATOM 642 C C . ARG A 1 80 ? -0.368 3.120 -9.816 1.00 97.69 80 ARG A C 1
ATOM 644 O O . ARG A 1 80 ? 0.677 3.464 -9.259 1.00 97.69 80 ARG A O 1
ATOM 651 N N . VAL A 1 81 ? -0.735 1.854 -9.976 1.00 97.62 81 VAL A N 1
ATOM 652 C CA . VAL A 1 81 ? 0.138 0.731 -9.637 1.00 97.62 81 VAL A CA 1
ATOM 653 C C . VAL A 1 81 ? 1.001 0.408 -10.847 1.00 97.62 81 VAL A C 1
ATOM 655 O O . VAL A 1 81 ? 0.484 0.221 -11.944 1.00 97.62 81 VAL A O 1
ATOM 658 N N . ILE A 1 82 ? 2.316 0.342 -10.663 1.00 97.38 82 ILE A N 1
ATOM 659 C CA . ILE A 1 82 ? 3.283 0.136 -11.740 1.00 97.38 82 ILE A CA 1
ATOM 660 C C . ILE A 1 82 ? 4.385 -0.834 -11.324 1.00 97.38 82 ILE A C 1
ATOM 662 O O . ILE A 1 82 ? 5.001 -0.701 -10.272 1.00 97.38 82 ILE A O 1
ATOM 666 N N . TYR A 1 83 ? 4.665 -1.793 -12.193 1.00 97.81 83 TYR A N 1
ATOM 667 C CA . TYR A 1 83 ? 5.894 -2.559 -12.232 1.00 97.81 83 TYR A CA 1
ATOM 668 C C . TYR A 1 83 ? 6.899 -1.873 -13.161 1.00 97.81 83 TYR A C 1
ATOM 670 O O . TYR A 1 83 ? 6.638 -1.686 -14.352 1.00 97.81 83 TYR A O 1
ATOM 678 N N . TYR A 1 84 ? 8.065 -1.531 -12.622 1.00 96.06 84 TYR A N 1
ATOM 679 C CA . TYR A 1 84 ? 9.215 -1.062 -13.383 1.00 96.06 84 TYR A CA 1
ATOM 680 C C . TYR A 1 84 ? 10.171 -2.229 -13.636 1.00 96.06 84 TYR A C 1
ATOM 682 O O . TYR A 1 84 ? 10.940 -2.597 -12.744 1.00 96.06 84 TYR A O 1
ATOM 690 N N . GLY A 1 85 ? 10.147 -2.793 -14.846 1.00 96.31 85 GLY A N 1
ATOM 691 C CA . GLY A 1 85 ? 11.050 -3.872 -15.268 1.00 96.31 85 GLY A CA 1
ATOM 692 C C . GLY A 1 85 ? 12.099 -3.459 -16.304 1.00 96.31 85 GLY A C 1
ATOM 693 O O . GLY A 1 85 ? 13.000 -4.248 -16.599 1.00 96.31 85 GLY A O 1
ATOM 694 N N . ARG A 1 86 ? 12.025 -2.240 -16.856 1.00 95.06 86 ARG A N 1
ATOM 695 C CA . ARG A 1 86 ? 13.005 -1.717 -17.828 1.00 95.06 86 ARG A CA 1
ATOM 696 C C . ARG A 1 86 ? 14.296 -1.210 -17.168 1.00 95.06 86 ARG A C 1
ATOM 698 O O . ARG A 1 86 ? 14.308 -0.785 -16.012 1.00 95.06 86 ARG A O 1
ATOM 705 N N . GLY A 1 87 ? 15.396 -1.220 -17.927 1.00 93.31 87 GLY A N 1
ATOM 706 C CA . GLY A 1 87 ? 16.712 -0.766 -17.461 1.00 93.31 87 GLY A CA 1
ATOM 707 C C . GLY A 1 87 ? 17.221 -1.608 -16.289 1.00 93.31 87 GLY A C 1
ATOM 708 O O . GLY A 1 87 ? 17.125 -2.833 -16.312 1.00 93.31 87 GLY A O 1
ATOM 709 N N . THR A 1 88 ? 17.717 -0.971 -15.229 1.00 93.00 88 THR A N 1
ATOM 710 C CA . THR A 1 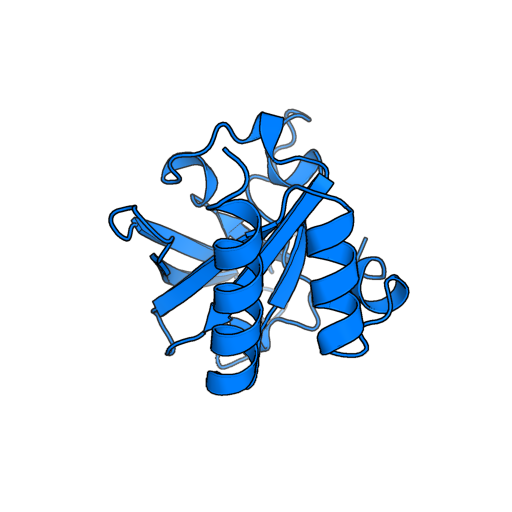88 ? 18.152 -1.661 -14.000 1.00 93.00 88 THR A CA 1
ATOM 711 C C . THR A 1 88 ? 16.990 -2.000 -13.059 1.00 93.00 88 THR A C 1
ATOM 713 O O . THR A 1 88 ? 17.109 -2.921 -12.253 1.00 93.00 88 THR A O 1
ATOM 716 N N . ARG A 1 89 ? 15.825 -1.351 -13.204 1.00 92.31 89 ARG A N 1
ATOM 717 C CA . ARG A 1 89 ? 14.694 -1.483 -12.270 1.00 92.31 89 ARG A CA 1
ATOM 718 C C . ARG A 1 89 ? 13.995 -2.831 -12.375 1.00 92.31 89 ARG A C 1
ATOM 720 O O . ARG A 1 89 ? 13.830 -3.385 -13.458 1.00 92.31 89 ARG A O 1
ATOM 727 N N . ASN A 1 90 ? 13.607 -3.367 -11.232 1.00 95.06 90 ASN A N 1
ATOM 728 C CA . ASN A 1 90 ? 12.817 -4.584 -11.116 1.00 95.06 90 ASN A CA 1
ATOM 729 C C . ASN A 1 90 ? 12.026 -4.459 -9.817 1.00 95.06 90 ASN A C 1
ATOM 731 O O . ASN A 1 90 ? 12.445 -5.013 -8.808 1.00 95.06 90 ASN A O 1
ATOM 735 N N . GLU A 1 91 ? 10.976 -3.645 -9.802 1.00 95.25 91 GLU A N 1
ATOM 736 C CA . GLU A 1 91 ? 10.246 -3.280 -8.579 1.00 95.25 91 GLU A CA 1
ATOM 737 C C . GLU A 1 91 ? 8.804 -2.867 -8.882 1.00 95.25 91 GLU A C 1
ATOM 739 O O . GLU A 1 91 ? 8.501 -2.440 -9.995 1.00 95.25 91 GLU A O 1
ATOM 744 N N . TYR A 1 92 ? 7.932 -2.967 -7.882 1.00 96.81 92 TYR A N 1
ATOM 745 C CA . TYR A 1 92 ? 6.540 -2.531 -7.959 1.00 96.81 92 TYR A CA 1
ATOM 746 C C . TYR A 1 92 ? 6.329 -1.291 -7.097 1.00 96.81 92 TYR A C 1
ATOM 748 O O . TYR A 1 92 ? 6.923 -1.180 -6.022 1.00 96.81 92 TYR A O 1
ATOM 756 N N . ARG A 1 93 ? 5.477 -0.369 -7.551 1.00 96.38 93 ARG A N 1
ATOM 757 C CA . ARG A 1 93 ? 5.133 0.860 -6.831 1.00 96.38 93 ARG A CA 1
ATOM 758 C C . ARG A 1 93 ? 3.677 1.262 -6.988 1.00 96.38 93 ARG A C 1
ATOM 760 O O . ARG A 1 93 ? 3.071 0.987 -8.019 1.00 96.38 93 ARG A O 1
ATOM 767 N N . ILE A 1 94 ? 3.167 1.999 -6.006 1.00 97.06 94 ILE A N 1
ATOM 768 C CA . ILE A 1 94 ? 1.944 2.798 -6.108 1.00 97.06 94 ILE A CA 1
ATOM 769 C C . ILE A 1 94 ? 2.359 4.264 -6.171 1.00 97.06 94 ILE A C 1
ATOM 771 O O . ILE A 1 94 ? 2.866 4.843 -5.212 1.00 97.06 94 ILE A O 1
ATOM 775 N N . THR A 1 95 ? 2.157 4.868 -7.332 1.00 95.62 95 THR A N 1
ATOM 776 C CA . THR A 1 95 ? 2.435 6.283 -7.589 1.00 95.62 95 THR A CA 1
ATOM 777 C C . THR A 1 95 ? 1.140 7.086 -7.560 1.00 95.62 95 THR A C 1
ATOM 779 O O . THR A 1 95 ? 0.050 6.517 -7.653 1.00 95.62 95 THR A O 1
ATOM 782 N N . ARG A 1 96 ? 1.252 8.413 -7.421 1.00 94.69 96 ARG A N 1
ATOM 783 C CA . ARG A 1 96 ? 0.121 9.354 -7.277 1.00 94.69 96 ARG A CA 1
ATOM 784 C C . ARG A 1 96 ? -0.724 9.180 -6.010 1.00 94.69 96 ARG A C 1
ATOM 786 O O . ARG A 1 96 ? -1.593 10.009 -5.783 1.00 94.69 96 ARG A O 1
ATOM 793 N N . PHE A 1 97 ? -0.428 8.184 -5.167 1.00 96.31 97 PHE A N 1
ATOM 794 C CA . PHE A 1 97 ? -1.118 7.984 -3.894 1.00 96.31 97 PHE A CA 1
ATOM 795 C C . PHE A 1 97 ? -1.075 9.250 -3.042 1.00 96.31 97 PHE A C 1
ATOM 797 O O . PHE A 1 97 ? -2.119 9.821 -2.770 1.00 96.31 97 PHE A O 1
ATOM 804 N N . TRP A 1 98 ? 0.124 9.737 -2.714 1.00 94.44 98 TRP A N 1
ATOM 805 C CA . TRP A 1 98 ? 0.292 10.917 -1.865 1.00 94.44 98 TRP A CA 1
ATOM 806 C C . TRP A 1 98 ? -0.241 12.196 -2.497 1.00 94.44 98 TRP A C 1
ATOM 808 O O . TRP A 1 98 ? -0.916 12.970 -1.836 1.00 94.44 98 TRP A O 1
ATOM 818 N N . THR A 1 99 ? 0.023 12.393 -3.791 1.00 92.25 99 THR A N 1
ATOM 819 C CA . THR A 1 99 ? -0.425 13.579 -4.535 1.00 92.25 99 THR A CA 1
ATOM 820 C C . THR A 1 99 ? -1.942 13.749 -4.504 1.00 92.25 99 THR A C 1
ATOM 822 O O . THR A 1 99 ? -2.420 14.877 -4.507 1.00 92.25 99 THR A O 1
ATOM 825 N N . ASN A 1 100 ? -2.680 12.638 -4.481 1.00 94.50 100 ASN A N 1
ATOM 826 C CA . ASN A 1 100 ? -4.138 12.635 -4.521 1.00 94.50 100 ASN A CA 1
ATOM 827 C C . ASN A 1 100 ? -4.772 12.312 -3.156 1.00 94.50 100 ASN A C 1
ATOM 829 O O . ASN A 1 100 ? -5.992 12.385 -3.026 1.00 94.50 100 ASN A O 1
ATOM 833 N N . SER A 1 101 ? -3.969 11.934 -2.157 1.00 95.00 101 SER A N 1
ATOM 834 C CA . SER A 1 101 ? -4.446 11.642 -0.807 1.00 95.00 101 SER A CA 1
ATOM 835 C C . SER A 1 101 ? -4.723 12.928 -0.026 1.00 95.00 101 SER A C 1
ATOM 837 O O . SER A 1 101 ? -4.063 13.937 -0.269 1.00 95.00 101 SER A O 1
ATOM 839 N N . PRO A 1 102 ? -5.623 12.889 0.968 1.00 95.75 102 PRO A N 1
ATOM 840 C CA . PRO A 1 102 ? -5.883 14.023 1.854 1.00 95.75 102 PRO A CA 1
ATOM 841 C C . PRO A 1 102 ? -4.808 14.223 2.940 1.00 95.75 102 PRO A C 1
ATOM 843 O O . PRO A 1 102 ? -4.960 15.106 3.779 1.00 95.75 102 PRO A O 1
ATOM 846 N N . PHE A 1 103 ? -3.767 13.384 2.979 1.00 94.56 103 PHE A N 1
ATOM 847 C CA . PHE A 1 103 ? -2.787 13.347 4.065 1.00 94.56 103 PHE A CA 1
ATOM 848 C C . PHE A 1 103 ? -1.532 14.157 3.748 1.00 94.56 103 PHE A C 1
ATOM 850 O O . PHE A 1 103 ? -1.034 14.133 2.620 1.00 94.56 103 PHE A O 1
ATOM 857 N N . GLU A 1 104 ? -0.953 14.780 4.776 1.00 94.56 104 GLU A N 1
ATOM 858 C CA . GLU A 1 104 ? 0.426 15.260 4.711 1.00 94.56 104 GLU A CA 1
ATOM 859 C C . GLU A 1 104 ? 1.361 14.048 4.723 1.00 94.56 104 GLU A C 1
ATOM 861 O O . GLU A 1 104 ? 1.501 13.355 5.732 1.00 94.56 104 GLU A O 1
ATOM 866 N N . LYS A 1 105 ? 1.981 13.762 3.575 1.00 92.38 105 LYS A N 1
ATOM 867 C CA . LYS A 1 105 ? 2.771 12.542 3.364 1.00 92.38 105 LYS A CA 1
ATOM 868 C C . LYS A 1 105 ? 3.923 12.418 4.362 1.00 92.38 105 LYS A C 1
ATOM 870 O O . LYS A 1 105 ? 4.241 11.306 4.770 1.00 92.38 105 LYS A O 1
ATOM 875 N N . ALA A 1 106 ? 4.540 13.531 4.765 1.00 92.88 106 ALA A N 1
ATOM 876 C CA . ALA A 1 106 ? 5.675 13.507 5.686 1.00 92.88 106 ALA A CA 1
ATOM 877 C C . ALA A 1 106 ? 5.292 12.972 7.076 1.00 92.88 106 ALA A C 1
ATOM 879 O O . ALA A 1 106 ? 6.080 12.263 7.698 1.00 92.88 106 ALA A O 1
ATOM 880 N N . GLU A 1 107 ? 4.066 13.253 7.521 1.00 95.88 107 GLU A N 1
ATOM 881 C CA . GLU A 1 107 ? 3.523 12.810 8.810 1.00 95.88 107 GLU A CA 1
ATOM 882 C C . GLU A 1 107 ? 3.141 11.325 8.817 1.00 95.88 107 GLU A C 1
ATOM 884 O O . GLU A 1 107 ? 2.875 10.762 9.872 1.00 95.88 107 GLU A O 1
ATOM 889 N N . GLN A 1 108 ? 3.125 10.670 7.651 1.00 96.19 108 GLN A N 1
ATOM 890 C CA . GLN A 1 108 ? 2.715 9.269 7.543 1.00 96.19 108 GLN A CA 1
ATOM 891 C C . GLN A 1 108 ? 3.872 8.278 7.700 1.00 96.19 108 GLN A C 1
ATOM 893 O O . GLN A 1 108 ? 3.649 7.069 7.678 1.00 96.19 108 GLN A O 1
ATOM 898 N N . VAL A 1 109 ? 5.116 8.749 7.829 1.00 95.06 109 VAL A N 1
ATOM 899 C CA . VAL A 1 109 ? 6.280 7.872 8.028 1.00 95.06 109 VAL A CA 1
ATOM 900 C C . VAL A 1 109 ? 6.152 7.128 9.356 1.00 95.06 109 VAL A C 1
ATOM 902 O O . VAL A 1 109 ? 5.941 7.738 10.394 1.00 95.06 109 VAL A O 1
ATOM 905 N N . GLY A 1 110 ? 6.330 5.807 9.324 1.00 94.94 110 GLY A N 1
ATOM 906 C CA . GLY A 1 110 ? 6.181 4.939 10.494 1.00 94.94 110 GLY A CA 1
ATOM 907 C C . GLY A 1 110 ? 4.773 4.369 10.679 1.00 94.94 110 GLY A C 1
ATOM 908 O O . GLY A 1 110 ? 4.636 3.349 11.346 1.00 94.94 110 GLY A O 1
ATOM 909 N N . ASN A 1 111 ? 3.756 4.931 10.021 1.00 97.06 111 ASN A N 1
ATOM 910 C CA . ASN A 1 111 ? 2.394 4.402 10.080 1.00 97.06 111 ASN A CA 1
ATOM 911 C C . ASN A 1 111 ? 2.268 3.099 9.274 1.00 97.06 111 ASN A C 1
ATOM 913 O O . ASN A 1 111 ? 2.985 2.875 8.287 1.00 97.06 111 ASN A O 1
ATOM 917 N N . LEU A 1 112 ? 1.326 2.240 9.668 1.00 97.12 112 LEU A N 1
ATOM 918 C CA . LEU A 1 112 ? 0.986 1.023 8.934 1.00 97.12 112 LEU A CA 1
ATOM 919 C C . LEU A 1 112 ? -0.101 1.338 7.906 1.00 97.12 112 LEU A C 1
ATOM 921 O O . LEU A 1 112 ? -1.249 1.600 8.262 1.00 97.12 112 LEU A O 1
ATOM 925 N N . ILE A 1 113 ? 0.239 1.257 6.621 1.00 97.88 113 ILE A N 1
ATOM 926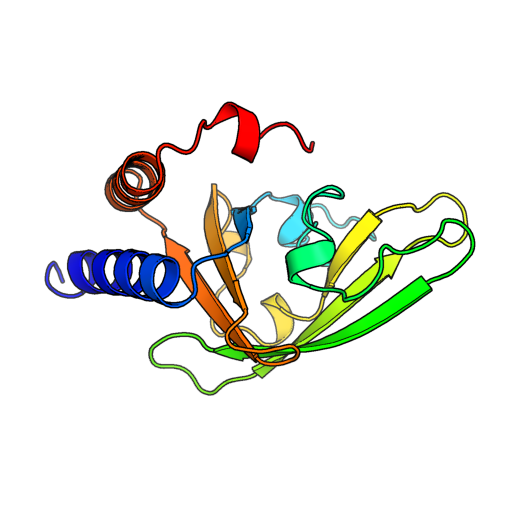 C CA . ILE A 1 113 ? -0.742 1.346 5.538 1.00 97.88 113 ILE A CA 1
ATOM 927 C C . ILE A 1 113 ? -1.214 -0.047 5.133 1.00 97.88 113 ILE A C 1
ATOM 929 O O . ILE A 1 113 ? -0.405 -0.966 4.983 1.00 97.88 113 ILE A O 1
ATOM 933 N N . ILE A 1 114 ? -2.520 -0.196 4.927 1.00 97.88 114 ILE A N 1
ATOM 934 C CA . ILE A 1 114 ? -3.172 -1.457 4.578 1.00 97.88 114 ILE A CA 1
ATOM 935 C C . ILE A 1 114 ? -4.012 -1.251 3.316 1.00 97.88 114 ILE A C 1
ATOM 937 O O . ILE A 1 114 ? -4.910 -0.419 3.300 1.00 97.88 114 ILE A O 1
ATOM 941 N N . PHE A 1 115 ? -3.741 -2.027 2.270 1.00 98.06 115 PHE A N 1
ATOM 942 C CA . PHE A 1 115 ? -4.479 -2.080 1.010 1.00 98.06 115 PHE A CA 1
ATOM 943 C C . PHE A 1 115 ? -5.292 -3.372 0.934 1.00 98.06 115 PHE A C 1
ATOM 945 O O . PHE A 1 115 ? -4.729 -4.466 0.998 1.00 98.06 115 PHE A O 1
ATOM 952 N N . MET A 1 116 ? -6.602 -3.258 0.732 1.00 96.88 116 MET A N 1
ATOM 953 C CA . MET A 1 116 ? -7.519 -4.394 0.646 1.00 96.88 116 MET A CA 1
ATOM 954 C C . MET A 1 116 ? -8.270 -4.348 -0.696 1.00 96.88 116 MET A C 1
ATOM 956 O O . MET A 1 116 ? -9.025 -3.400 -0.931 1.00 96.88 116 MET A O 1
ATOM 960 N N . PRO A 1 117 ? -8.057 -5.316 -1.605 1.00 96.44 117 PRO A N 1
ATOM 961 C CA . PRO A 1 117 ? -8.712 -5.328 -2.911 1.00 96.44 117 PRO A CA 1
ATOM 962 C C . PRO A 1 117 ? -10.191 -5.705 -2.766 1.00 96.44 117 PRO A C 1
ATOM 964 O O . PRO A 1 117 ? -10.506 -6.862 -2.494 1.00 96.44 117 PRO A O 1
ATOM 967 N N . MET A 1 118 ? -11.091 -4.745 -2.980 1.00 96.56 118 MET A N 1
ATOM 968 C CA . MET A 1 118 ? -12.534 -5.011 -3.067 1.00 96.56 118 MET A CA 1
ATOM 969 C C . MET A 1 118 ? -12.869 -5.689 -4.400 1.00 96.56 118 MET A C 1
ATOM 971 O O . MET A 1 118 ? -13.666 -6.620 -4.450 1.00 96.56 118 MET A O 1
ATOM 975 N N . ASP A 1 119 ? -12.192 -5.261 -5.465 1.00 95.50 119 ASP A N 1
ATOM 976 C CA . ASP A 1 119 ? -12.175 -5.909 -6.774 1.00 95.50 119 ASP A CA 1
ATOM 977 C C . ASP A 1 119 ? -10.812 -5.663 -7.457 1.00 95.50 119 ASP A C 1
ATOM 979 O O . ASP A 1 119 ? -9.803 -5.418 -6.788 1.00 95.50 119 ASP A O 1
ATOM 983 N N . GLN A 1 120 ? -10.738 -5.796 -8.784 1.00 92.19 120 GLN A N 1
ATOM 984 C CA . GLN A 1 120 ? -9.491 -5.608 -9.525 1.00 92.19 120 GLN A CA 1
ATOM 985 C C . GLN A 1 120 ? -9.011 -4.151 -9.557 1.00 92.19 120 GLN A C 1
ATOM 987 O O . GLN A 1 120 ? -7.803 -3.923 -9.656 1.00 92.19 120 GLN A O 1
ATOM 992 N N . GLU A 1 121 ? -9.911 -3.179 -9.467 1.00 96.19 121 GLU A N 1
ATOM 993 C CA . GLU A 1 121 ? -9.618 -1.754 -9.618 1.00 96.19 121 GLU A CA 1
ATOM 994 C C . GLU A 1 121 ? -9.876 -0.965 -8.333 1.00 96.19 121 GLU A C 1
ATOM 996 O O . GLU A 1 121 ? -9.272 0.084 -8.141 1.00 96.19 121 GLU A O 1
ATOM 1001 N N . ASN A 1 122 ? -10.712 -1.454 -7.420 1.00 98.31 122 ASN A N 1
ATOM 1002 C CA . ASN A 1 122 ? -11.091 -0.745 -6.205 1.00 98.31 122 ASN A CA 1
ATOM 1003 C C . ASN A 1 122 ? -10.398 -1.322 -4.969 1.00 98.31 122 ASN A C 1
ATOM 1005 O O . ASN A 1 122 ? -10.500 -2.512 -4.665 1.00 98.31 122 ASN A O 1
ATOM 1009 N N . PHE A 1 123 ? -9.734 -0.447 -4.216 1.00 98.50 123 PHE A N 1
ATOM 1010 C CA . PHE A 1 123 ? -9.001 -0.794 -3.005 1.00 98.50 123 PHE A CA 1
ATOM 1011 C C . PHE A 1 123 ? -9.509 0.017 -1.824 1.00 98.50 123 PHE A C 1
ATOM 1013 O O . PHE A 1 123 ? -9.446 1.247 -1.836 1.00 98.50 123 PHE A O 1
ATOM 1020 N N . LYS A 1 124 ? -9.957 -0.680 -0.781 1.00 98.38 124 LYS A N 1
ATOM 1021 C CA . LYS A 1 124 ? -10.148 -0.077 0.534 1.00 98.38 124 LYS A CA 1
ATOM 1022 C C . LYS A 1 124 ? -8.781 0.107 1.182 1.00 98.38 124 LYS A C 1
ATOM 1024 O O . LYS A 1 124 ? -7.962 -0.814 1.151 1.00 98.38 124 LYS A O 1
ATOM 1029 N N . VAL A 1 125 ? -8.522 1.291 1.726 1.00 98.31 125 VAL A N 1
ATOM 1030 C CA . VAL A 1 125 ? -7.240 1.614 2.354 1.00 98.31 125 VAL A CA 1
ATOM 1031 C C . VAL A 1 125 ? -7.453 2.136 3.768 1.00 98.31 125 VAL A C 1
ATOM 1033 O O . VAL A 1 125 ? -8.346 2.943 4.011 1.00 98.31 125 VAL A O 1
ATOM 1036 N N . TYR A 1 126 ? -6.608 1.671 4.683 1.00 97.75 126 TYR A N 1
ATOM 1037 C CA . TYR A 1 126 ? -6.520 2.147 6.061 1.00 97.75 126 TYR A CA 1
ATOM 1038 C C . TYR A 1 126 ? -5.082 2.561 6.371 1.00 97.75 126 TYR A C 1
ATOM 1040 O O . TYR A 1 126 ? -4.140 1.956 5.852 1.00 97.75 126 TYR A O 1
ATOM 1048 N N . ILE A 1 127 ? -4.919 3.576 7.219 1.00 97.12 127 ILE A N 1
ATOM 1049 C CA . ILE A 1 127 ? -3.632 3.964 7.805 1.00 97.12 127 ILE A CA 1
ATOM 1050 C C . ILE A 1 127 ? -3.795 3.943 9.326 1.00 97.12 127 ILE A C 1
ATOM 1052 O O . ILE A 1 127 ? -4.583 4.713 9.879 1.00 97.12 127 ILE A O 1
ATOM 1056 N N . LEU A 1 128 ? -3.083 3.032 9.986 1.00 96.50 128 LEU A N 1
ATOM 1057 C CA . LEU A 1 128 ? -3.002 2.956 11.444 1.00 96.50 128 LEU A CA 1
ATOM 1058 C C . L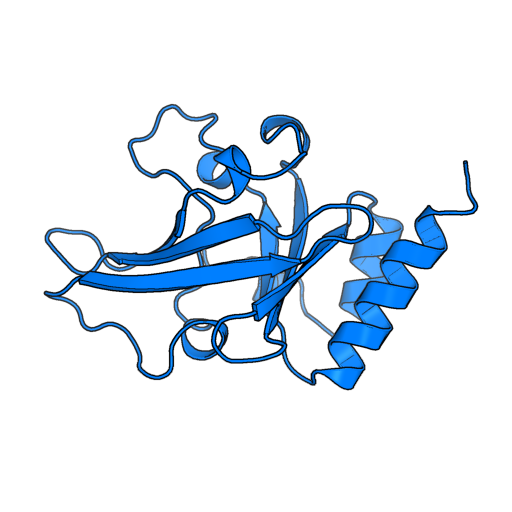EU A 1 128 ? -1.747 3.704 11.891 1.00 96.50 128 LEU A C 1
ATOM 1060 O O . LEU A 1 128 ? -0.667 3.481 11.341 1.00 96.50 128 LEU A O 1
ATOM 1064 N N . ASP A 1 129 ? -1.911 4.613 12.840 1.00 95.44 129 ASP A N 1
ATOM 1065 C CA . ASP A 1 129 ? -0.927 5.634 13.221 1.00 95.44 129 ASP A CA 1
ATOM 1066 C C . ASP A 1 129 ? -0.574 5.596 14.713 1.00 95.44 129 ASP A C 1
ATOM 1068 O O . ASP A 1 129 ? 0.275 6.356 15.175 1.00 95.44 129 ASP A O 1
ATOM 1072 N N . THR A 1 130 ? -1.175 4.673 15.463 1.00 94.88 130 THR A N 1
ATOM 1073 C CA . THR A 1 130 ? -0.829 4.415 16.860 1.00 94.88 130 THR A CA 1
ATOM 1074 C C . THR A 1 130 ? -0.263 3.009 17.020 1.00 94.88 130 THR A C 1
ATOM 1076 O O . THR A 1 130 ? -0.675 2.069 16.339 1.00 94.88 130 THR A O 1
ATOM 1079 N N . GLU A 1 131 ? 0.688 2.857 17.940 1.00 93.38 131 GLU A N 1
ATOM 1080 C CA . GLU A 1 131 ? 1.332 1.571 18.234 1.00 93.38 131 GLU A CA 1
ATOM 1081 C C . GLU A 1 131 ? 0.303 0.505 18.650 1.00 93.38 131 GLU A C 1
ATOM 1083 O O . GLU A 1 131 ? 0.306 -0.592 18.102 1.00 93.38 131 GLU A O 1
ATOM 1088 N N . ASP A 1 132 ? -0.657 0.870 19.505 1.00 94.19 132 ASP A N 1
ATOM 1089 C CA . ASP A 1 132 ? -1.726 -0.021 19.976 1.00 94.19 132 ASP A CA 1
ATOM 1090 C C . ASP A 1 132 ? -2.640 -0.524 18.837 1.00 94.19 132 ASP A C 1
ATOM 1092 O O . ASP A 1 132 ? -2.967 -1.711 18.785 1.00 94.19 132 ASP A O 1
ATOM 1096 N N . GLU A 1 133 ? -3.022 0.335 17.881 1.00 94.94 133 GLU A N 1
ATOM 1097 C CA . GLU A 1 133 ? -3.795 -0.097 16.707 1.00 94.94 133 GLU A CA 1
ATOM 1098 C C . GLU A 1 133 ? -2.992 -1.058 15.824 1.00 94.94 133 GLU A C 1
ATOM 1100 O O . GLU A 1 133 ? -3.514 -2.073 15.351 1.00 94.94 133 GLU A O 1
ATOM 1105 N N . ILE A 1 134 ? -1.721 -0.731 15.591 1.00 95.12 134 ILE A N 1
ATOM 1106 C CA . ILE A 1 134 ? -0.820 -1.507 14.741 1.00 95.12 134 ILE A CA 1
ATOM 1107 C C . ILE A 1 134 ? -0.602 -2.900 15.337 1.00 95.12 134 ILE A C 1
ATOM 1109 O O . ILE A 1 134 ? -0.771 -3.893 14.626 1.00 95.12 134 ILE A O 1
ATOM 1113 N N . GLU A 1 135 ? -0.279 -2.985 16.628 1.00 93.69 135 GLU A N 1
ATOM 1114 C CA . GLU A 1 135 ? -0.081 -4.248 17.344 1.00 93.69 135 GLU A CA 1
ATOM 1115 C C . GLU A 1 135 ? -1.344 -5.111 17.301 1.00 93.69 135 GLU A C 1
ATOM 1117 O O . GLU A 1 135 ? -1.297 -6.257 16.8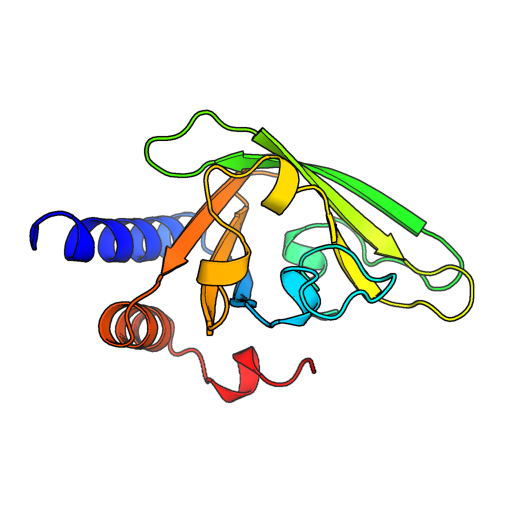53 1.00 93.69 135 GLU A O 1
ATOM 1122 N N . LYS A 1 136 ? -2.507 -4.541 17.637 1.00 94.44 136 LYS A N 1
ATOM 1123 C CA . LYS A 1 136 ? -3.783 -5.275 17.613 1.00 94.44 136 LYS A CA 1
ATOM 1124 C C . LYS A 1 136 ? -4.157 -5.779 16.223 1.00 94.44 136 LYS A C 1
ATOM 1126 O O . LYS A 1 136 ? -4.702 -6.882 16.097 1.00 94.44 136 LYS A O 1
ATOM 1131 N N . PHE A 1 137 ? -3.897 -4.999 15.172 1.00 94.94 137 PHE A N 1
ATOM 1132 C CA . PHE A 1 137 ? -4.131 -5.447 13.800 1.00 94.94 137 PHE A CA 1
ATOM 1133 C C . PHE A 1 137 ? -3.202 -6.612 13.440 1.00 94.94 137 PHE A C 1
ATOM 1135 O O . PHE A 1 137 ? -3.659 -7.627 12.914 1.00 94.94 137 PHE A O 1
ATOM 1142 N N . ILE A 1 138 ? -1.909 -6.493 13.749 1.00 92.62 138 ILE A N 1
ATOM 1143 C CA . ILE A 1 138 ? -0.901 -7.530 13.493 1.00 92.62 138 ILE A CA 1
ATOM 1144 C C . ILE A 1 138 ? -1.258 -8.834 14.219 1.00 92.62 138 ILE A C 1
ATOM 1146 O O . ILE A 1 138 ? -1.285 -9.895 13.585 1.00 92.62 138 ILE A O 1
ATOM 1150 N N . ASP A 1 139 ? -1.618 -8.746 15.498 1.00 92.81 139 ASP A N 1
ATOM 1151 C CA . ASP A 1 139 ? -2.011 -9.884 16.331 1.00 92.81 139 ASP A CA 1
ATOM 1152 C C . ASP A 1 139 ? -3.273 -10.574 15.803 1.00 92.81 139 ASP A C 1
ATOM 1154 O O . ASP A 1 139 ? -3.325 -11.804 15.711 1.00 92.81 139 ASP A O 1
ATOM 1158 N N . SER A 1 140 ? -4.265 -9.792 15.359 1.00 93.25 140 SER A N 1
ATOM 1159 C CA . SER A 1 140 ? -5.535 -10.306 14.818 1.00 93.25 140 SER A CA 1
ATOM 1160 C C . SER A 1 140 ? -5.362 -11.237 13.616 1.00 93.25 140 SER A C 1
ATOM 1162 O O . SER A 1 140 ? -6.216 -12.093 13.376 1.00 93.25 140 SER A O 1
ATOM 1164 N N . PHE A 1 141 ? -4.273 -11.081 12.861 1.00 90.50 141 PHE A N 1
ATOM 1165 C CA . PHE A 1 141 ? -3.957 -11.896 11.686 1.00 90.50 141 PHE A CA 1
ATOM 1166 C C . PHE A 1 141 ? -2.709 -12.767 11.882 1.00 90.50 141 PHE A C 1
ATOM 1168 O O . PHE A 1 141 ? -2.235 -13.373 10.920 1.00 90.50 141 PHE A O 1
ATOM 1175 N N . SER A 1 142 ? -2.182 -12.844 13.114 1.00 87.12 142 SER A N 1
ATOM 1176 C CA . SER A 1 142 ? -0.948 -13.574 13.445 1.00 87.12 142 SER A CA 1
ATOM 1177 C C . SER A 1 142 ? 0.214 -13.220 12.507 1.00 87.12 142 SER A C 1
ATOM 1179 O O . SER A 1 142 ? 1.007 -14.078 12.106 1.00 87.12 142 SER A O 1
ATOM 1181 N N . LEU A 1 143 ? 0.294 -11.950 12.101 1.00 78.50 143 LEU A N 1
ATOM 1182 C CA . LEU A 1 143 ? 1.345 -11.477 11.211 1.00 78.50 143 LEU A CA 1
ATOM 1183 C C . LEU A 1 143 ? 2.650 -11.396 11.999 1.00 78.50 143 LEU A C 1
ATOM 1185 O O . LEU A 1 143 ? 2.692 -10.884 13.111 1.00 78.50 143 LEU A O 1
ATOM 1189 N N . SER A 1 144 ? 3.752 -11.863 11.414 1.00 66.88 144 SER A N 1
ATOM 1190 C CA . SER A 1 144 ? 5.068 -11.598 12.001 1.00 66.88 144 SER A CA 1
ATOM 1191 C C . SER A 1 144 ? 5.621 -10.273 11.475 1.00 66.88 144 SER A C 1
ATOM 1193 O O . SER A 1 144 ? 5.633 -10.033 10.265 1.00 66.88 144 SER A O 1
ATOM 1195 N N . LEU A 1 145 ? 6.174 -9.440 12.363 1.00 57.62 145 LEU A N 1
ATOM 1196 C CA . LEU A 1 145 ? 6.910 -8.221 11.986 1.00 57.62 145 LEU A CA 1
ATOM 1197 C C . LEU A 1 145 ? 8.078 -8.519 11.024 1.00 57.62 145 LEU A C 1
ATOM 1199 O O . LEU A 1 145 ? 8.466 -7.678 10.213 1.00 57.62 145 LEU A O 1
ATOM 1203 N N . ILE A 1 146 ? 8.601 -9.749 11.051 1.00 52.47 146 ILE A N 1
ATOM 1204 C CA . ILE A 1 146 ? 9.616 -10.241 10.111 1.00 52.47 146 ILE A CA 1
ATOM 1205 C C . ILE A 1 146 ? 9.055 -10.313 8.680 1.00 52.47 146 ILE A C 1
ATOM 1207 O O . ILE A 1 146 ? 9.754 -9.951 7.738 1.00 52.47 146 ILE A O 1
ATOM 1211 N N . VAL A 1 147 ? 7.801 -10.739 8.495 1.00 51.94 147 VAL A N 1
ATOM 1212 C CA . VAL A 1 147 ? 7.132 -10.768 7.178 1.00 51.94 147 VAL A CA 1
ATOM 1213 C C . VAL A 1 147 ? 6.835 -9.351 6.672 1.00 51.94 147 VAL A C 1
ATOM 1215 O O . VAL A 1 147 ? 6.898 -9.115 5.468 1.00 51.94 147 VAL A O 1
ATOM 1218 N N . LEU A 1 148 ? 6.604 -8.394 7.577 1.00 55.50 148 LEU A N 1
ATOM 1219 C CA . LEU A 1 148 ? 6.352 -6.987 7.237 1.00 55.50 148 LEU A CA 1
ATOM 1220 C C . LEU A 1 148 ? 7.628 -6.198 6.884 1.00 55.50 148 LEU A C 1
ATOM 1222 O O . LEU A 1 148 ? 7.552 -5.223 6.139 1.00 55.50 148 LEU A O 1
ATOM 1226 N N . SER A 1 149 ? 8.798 -6.632 7.374 1.00 44.94 149 SER A N 1
ATOM 1227 C CA . SER A 1 149 ? 10.092 -5.944 7.202 1.00 44.94 149 SER A CA 1
ATOM 1228 C C . SER A 1 149 ? 11.067 -6.606 6.213 1.00 44.94 149 SER A C 1
ATOM 1230 O O . SER A 1 149 ? 11.952 -5.924 5.700 1.00 44.94 149 SER A O 1
ATOM 1232 N N . LYS A 1 150 ? 10.915 -7.896 5.864 1.00 36.81 150 LYS A N 1
ATOM 1233 C CA . LYS A 1 150 ? 11.852 -8.641 4.982 1.00 36.81 150 LYS A CA 1
ATOM 1234 C C . LYS A 1 150 ? 11.840 -8.276 3.487 1.00 36.81 150 LYS A C 1
ATOM 1236 O O . LYS A 1 150 ? 12.304 -9.058 2.659 1.00 36.81 150 LYS A O 1
ATOM 1241 N N . LEU A 1 151 ? 11.329 -7.109 3.110 1.00 36.94 151 LEU A N 1
ATOM 1242 C CA . LEU A 1 151 ? 11.357 -6.637 1.720 1.00 36.94 151 LEU A CA 1
ATOM 1243 C C . LEU A 1 151 ? 11.940 -5.225 1.581 1.00 36.94 151 LEU A C 1
ATOM 1245 O O . LEU A 1 151 ? 11.575 -4.513 0.644 1.00 36.94 151 LEU A O 1
ATOM 1249 N N . LEU A 1 152 ? 12.852 -4.866 2.490 1.00 33.12 152 LEU A N 1
ATOM 1250 C CA . LEU A 1 152 ? 13.921 -3.899 2.230 1.00 33.12 152 LEU A CA 1
ATOM 1251 C C . LEU A 1 152 ? 15.122 -4.613 1.598 1.00 33.12 152 LEU A C 1
ATOM 1253 O O . LEU A 1 152 ? 15.486 -5.700 2.104 1.00 33.12 152 LEU A O 1
#

Foldseek 3Di:
DVPVQVVLLVVVLVLCVVLVDKDKAAAACVQLCVVVDPRYHDWDFQVCVVQADVDRDDQQDKDKDKAWEDEPPDDIDIWMWMADRPDPGGTIGIHCCCVTDPDPSVLRHRWMKMWRPPDNRYTYIGTNNDPVSVVVSCVSVVHDVCNRPVRD